Protein AF-A0A953DVU4-F1 (afdb_monomer_lite)

pLDDT: mean 91.78, std 7.06, range [68.19, 98.31]

Radius of gyration: 13.73 Å; chains: 1; bounding box: 34×26×36 Å

Secondary structure (DSSP, 8-state):
-HHHHHHHHHHHHHTTS--HHHHHHHHHTTSHHHHHHHHHHHHHHHHHHHHHHHHHHHHTPPPP-SSTTHHHHHHHHHTTS-HHHHHHHHHHHHHHHHHHHHTT--HHHHHHHHHHHHHHHHH-

Foldseek 3Di:
DVVLLVLLLVQLVCPLPGPVVSLLVLLVCLPDDSNVVSLVVNLVSVLVLLVQLLVCLVVVHQRDDPDPCSSVSSVLLPVQAPSVVSVVLSVVLVVLSVCCVVVVNRSSVSSSVSSNVSSVSSND

Structure (mmCIF, N/CA/C/O backbone):
data_AF-A0A953DVU4-F1
#
_entry.id   AF-A0A953DVU4-F1
#
loop_
_atom_site.group_PDB
_atom_site.id
_atom_site.type_symbol
_atom_site.label_atom_id
_atom_site.label_alt_id
_atom_site.label_comp_id
_atom_site.label_asym_id
_atom_site.label_entity_id
_atom_site.label_seq_id
_atom_site.pdbx_PDB_ins_code
_atom_site.Cartn_x
_atom_site.Cartn_y
_atom_site.Cartn_z
_atom_site.occupancy
_atom_site.B_iso_or_equiv
_atom_site.auth_seq_id
_atom_site.auth_comp_id
_atom_site.auth_asym_id
_atom_site.auth_atom_id
_atom_site.pdbx_PDB_model_num
ATOM 1 N N . GLY A 1 1 ? -3.662 -3.685 -14.765 1.00 72.25 1 GLY A N 1
ATOM 2 C CA . GLY A 1 1 ? -4.952 -3.678 -14.053 1.00 72.25 1 GLY A CA 1
ATOM 3 C C . GLY A 1 1 ? -5.027 -4.810 -13.051 1.00 72.25 1 GLY A C 1
ATOM 4 O O . GLY A 1 1 ? -4.383 -4.738 -12.013 1.00 72.25 1 GLY A O 1
ATOM 5 N N . VAL A 1 2 ? -5.736 -5.882 -13.407 1.00 84.31 2 VAL A N 1
ATOM 6 C CA . VAL A 1 2 ? -6.123 -6.986 -12.504 1.00 84.31 2 VAL A CA 1
ATOM 7 C C . VAL A 1 2 ? -4.945 -7.623 -11.758 1.00 84.31 2 VAL A C 1
ATOM 9 O O . VAL A 1 2 ? -4.990 -7.750 -10.545 1.00 84.31 2 VAL A O 1
ATOM 12 N N . ALA A 1 3 ? -3.841 -7.938 -12.442 1.00 87.69 3 ALA A N 1
ATOM 13 C CA . ALA A 1 3 ? -2.700 -8.592 -11.795 1.00 87.69 3 ALA A CA 1
ATOM 14 C C . ALA A 1 3 ? -1.993 -7.730 -10.723 1.00 87.69 3 ALA A C 1
ATOM 16 O O . ALA A 1 3 ? -1.318 -8.277 -9.853 1.00 87.69 3 ALA A O 1
ATOM 17 N N . ILE A 1 4 ? -2.097 -6.397 -10.798 1.00 88.88 4 ILE A N 1
ATOM 18 C CA . ILE A 1 4 ? -1.591 -5.486 -9.754 1.00 88.88 4 ILE A CA 1
ATOM 19 C C . ILE A 1 4 ? -2.574 -5.474 -8.585 1.00 88.88 4 ILE A C 1
ATOM 21 O O . ILE A 1 4 ? -2.154 -5.647 -7.447 1.00 88.88 4 ILE A O 1
ATOM 25 N N . HIS A 1 5 ? -3.872 -5.373 -8.878 1.00 89.06 5 HIS A N 1
ATOM 26 C CA . HIS A 1 5 ? -4.926 -5.440 -7.870 1.00 89.06 5 HIS A CA 1
ATOM 27 C C . HIS A 1 5 ? -4.852 -6.731 -7.045 1.00 89.06 5 HIS A C 1
ATOM 29 O O . HIS A 1 5 ? -4.785 -6.667 -5.827 1.00 89.06 5 HIS A O 1
ATOM 35 N N . THR A 1 6 ? -4.788 -7.908 -7.679 1.00 89.94 6 THR A N 1
ATOM 36 C CA . THR A 1 6 ? -4.724 -9.198 -6.967 1.00 89.94 6 THR A CA 1
ATOM 37 C C . THR A 1 6 ? -3.520 -9.286 -6.027 1.00 89.94 6 THR A C 1
ATOM 39 O O . THR A 1 6 ? -3.653 -9.765 -4.905 1.00 89.94 6 THR A O 1
ATOM 42 N N . ARG A 1 7 ? -2.347 -8.801 -6.460 1.00 91.88 7 ARG A N 1
ATOM 43 C CA . ARG A 1 7 ? -1.140 -8.778 -5.617 1.00 91.88 7 ARG A CA 1
ATOM 44 C C . ARG A 1 7 ? -1.276 -7.806 -4.452 1.00 91.88 7 ARG A C 1
ATOM 46 O O . ARG A 1 7 ? -0.876 -8.145 -3.346 1.00 91.88 7 ARG A O 1
ATOM 53 N N . LEU A 1 8 ? -1.847 -6.628 -4.698 1.00 92.31 8 LEU A N 1
ATOM 54 C CA . LEU A 1 8 ? -2.120 -5.651 -3.651 1.00 92.31 8 LEU A CA 1
ATOM 55 C C . LEU A 1 8 ? -3.077 -6.223 -2.601 1.00 92.31 8 LEU A C 1
ATOM 57 O O . LEU A 1 8 ? -2.766 -6.183 -1.418 1.00 92.31 8 LEU A O 1
ATOM 61 N N . THR A 1 9 ? -4.195 -6.815 -3.024 1.00 90.94 9 THR A N 1
ATOM 62 C CA . THR A 1 9 ? -5.153 -7.451 -2.11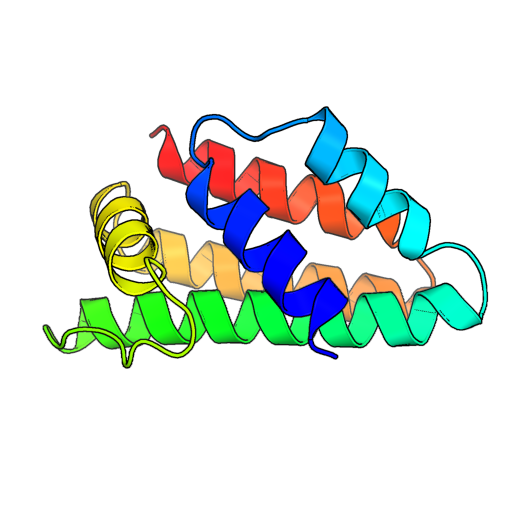1 1.00 90.94 9 THR A CA 1
ATOM 63 C C . THR A 1 9 ? -4.485 -8.560 -1.291 1.00 90.94 9 THR A C 1
ATOM 65 O O . THR A 1 9 ? -4.682 -8.619 -0.082 1.00 90.94 9 THR A O 1
ATOM 68 N N . ALA A 1 10 ? -3.652 -9.406 -1.909 1.00 91.06 10 ALA A N 1
ATOM 69 C CA . ALA A 1 10 ? -2.913 -10.445 -1.189 1.00 91.06 10 ALA A CA 1
ATOM 70 C C . ALA A 1 10 ? -1.959 -9.864 -0.128 1.00 91.06 10 ALA A C 1
ATOM 72 O O . ALA A 1 10 ? -1.942 -10.349 1.001 1.00 91.06 10 ALA A O 1
ATOM 73 N N . LEU A 1 11 ? -1.226 -8.798 -0.468 1.00 92.88 11 LEU A N 1
ATOM 74 C CA . LEU A 1 11 ? -0.325 -8.104 0.455 1.00 92.88 11 LEU A CA 1
ATOM 75 C C . LEU A 1 11 ? -1.088 -7.480 1.634 1.00 92.88 11 LEU A C 1
ATOM 77 O O . LEU A 1 11 ? -0.712 -7.663 2.786 1.00 92.88 11 LEU A O 1
ATOM 81 N N . LEU A 1 12 ? -2.201 -6.792 1.364 1.00 92.12 12 LEU A N 1
ATOM 82 C CA . LEU A 1 12 ? -3.023 -6.170 2.409 1.00 92.12 12 LEU A CA 1
ATOM 83 C C . LEU A 1 12 ? -3.692 -7.209 3.318 1.00 92.12 12 LEU A C 1
ATOM 85 O O . LEU A 1 12 ? -3.839 -6.989 4.521 1.00 92.12 12 LEU A O 1
ATOM 89 N N . ASN A 1 13 ? -4.060 -8.363 2.762 1.00 90.88 13 ASN A N 1
ATOM 90 C CA . ASN A 1 13 ? -4.612 -9.470 3.532 1.00 90.88 13 ASN A CA 1
ATOM 91 C C . ASN A 1 13 ? -3.584 -10.097 4.487 1.00 90.88 13 ASN A C 1
ATOM 93 O O . ASN A 1 13 ? -4.006 -10.624 5.517 1.00 90.88 13 ASN A O 1
ATOM 97 N N . SER A 1 14 ? -2.280 -10.022 4.183 1.00 91.44 14 SER A N 1
ATOM 98 C CA . SER A 1 14 ? -1.218 -10.579 5.035 1.00 91.44 14 SER A CA 1
ATOM 99 C C . SER A 1 14 ? -0.895 -9.701 6.249 1.00 91.44 14 SER A C 1
ATOM 101 O O . SER A 1 14 ? -0.415 -10.210 7.256 1.00 91.44 14 SER A O 1
ATOM 103 N N . LEU A 1 15 ? -1.189 -8.397 6.194 1.00 91.38 15 LEU A N 1
ATOM 104 C CA . LEU A 1 15 ? -0.977 -7.487 7.323 1.00 91.38 15 LEU A CA 1
ATOM 105 C C . LEU A 1 15 ? -1.673 -8.008 8.593 1.00 91.38 15 LEU A C 1
ATOM 107 O O . LEU A 1 15 ? -2.750 -8.586 8.475 1.00 91.38 15 LEU A O 1
ATOM 111 N N . PRO A 1 16 ? -1.152 -7.758 9.804 1.00 90.62 16 PRO A N 1
ATOM 112 C CA . PRO A 1 16 ? 0.050 -6.979 10.091 1.00 90.62 16 PRO A CA 1
ATOM 113 C C . PRO A 1 16 ? 1.358 -7.760 9.903 1.00 90.62 16 PRO A C 1
ATOM 115 O O . PRO A 1 16 ? 2.410 -7.226 10.219 1.00 90.62 16 PRO A O 1
ATOM 118 N N . ASP A 1 17 ? 1.325 -8.998 9.416 1.00 92.38 17 ASP A N 1
ATOM 119 C CA . ASP A 1 17 ? 2.524 -9.788 9.144 1.00 92.38 17 ASP A CA 1
ATOM 120 C C . ASP A 1 17 ? 2.821 -9.738 7.647 1.00 92.38 17 ASP A C 1
ATOM 122 O O . ASP A 1 17 ? 2.449 -10.611 6.856 1.00 92.38 17 ASP A O 1
ATOM 126 N N . THR A 1 18 ? 3.429 -8.626 7.235 1.00 92.31 18 THR A N 1
ATOM 127 C CA . THR A 1 18 ? 3.712 -8.356 5.826 1.00 92.31 18 THR A CA 1
ATOM 128 C C . THR A 1 18 ? 4.563 -9.470 5.223 1.00 92.31 18 THR A C 1
ATOM 130 O O . THR A 1 18 ? 5.648 -9.784 5.715 1.00 92.31 18 THR A O 1
ATOM 133 N N . ASP A 1 19 ? 4.116 -10.026 4.095 1.00 94.00 19 ASP A N 1
ATOM 134 C CA . ASP A 1 19 ? 4.975 -10.862 3.260 1.00 94.00 19 ASP A CA 1
ATOM 135 C C . ASP A 1 19 ? 6.051 -9.974 2.611 1.00 94.00 19 ASP A C 1
ATOM 137 O O . ASP A 1 19 ? 5.835 -9.322 1.585 1.00 94.00 19 ASP A O 1
ATOM 141 N N . VAL A 1 20 ? 7.225 -9.930 3.247 1.00 93.12 20 VAL A N 1
ATOM 142 C CA . VAL A 1 20 ? 8.371 -9.111 2.827 1.00 93.12 20 VAL A CA 1
ATOM 143 C C . VAL A 1 20 ? 8.824 -9.473 1.408 1.00 93.12 20 VAL A C 1
ATOM 145 O O . VAL A 1 20 ? 9.173 -8.589 0.622 1.00 93.12 20 VAL A O 1
ATOM 148 N N . ALA A 1 21 ? 8.776 -10.752 1.028 1.00 94.25 21 ALA A N 1
ATOM 149 C CA . ALA A 1 21 ? 9.169 -11.180 -0.310 1.00 94.25 21 ALA A CA 1
ATOM 150 C C . ALA A 1 21 ? 8.177 -10.669 -1.367 1.00 94.25 21 ALA A C 1
ATOM 152 O O . ALA A 1 21 ? 8.593 -10.130 -2.401 1.00 94.25 21 ALA A O 1
ATOM 153 N N . ALA A 1 22 ? 6.872 -10.771 -1.097 1.00 93.75 22 ALA A N 1
ATOM 154 C CA . ALA A 1 22 ? 5.833 -10.221 -1.965 1.00 93.75 22 ALA A CA 1
ATOM 155 C C . ALA A 1 22 ? 5.914 -8.687 -2.060 1.00 93.75 22 ALA A C 1
ATOM 157 O O . ALA A 1 22 ? 5.766 -8.134 -3.155 1.00 93.75 22 ALA A O 1
ATOM 158 N N . LEU A 1 23 ? 6.211 -8.006 -0.947 1.00 96.12 23 LEU A N 1
ATOM 159 C CA . LEU A 1 23 ? 6.404 -6.558 -0.893 1.00 96.12 23 LEU A CA 1
ATOM 160 C C . LEU A 1 23 ? 7.535 -6.102 -1.826 1.00 96.12 23 LEU A C 1
ATOM 162 O O . LEU A 1 23 ? 7.327 -5.234 -2.679 1.00 96.12 23 LEU A O 1
ATOM 166 N N . HIS A 1 24 ? 8.718 -6.710 -1.706 1.00 95.25 24 HIS A N 1
ATOM 167 C CA . HIS A 1 24 ? 9.860 -6.373 -2.558 1.00 95.25 24 HIS A CA 1
ATOM 168 C C . HIS A 1 24 ? 9.609 -6.724 -4.027 1.00 95.25 24 HIS A C 1
ATOM 170 O O . HIS A 1 24 ? 9.888 -5.896 -4.895 1.00 95.25 24 HIS A O 1
ATOM 176 N N . THR A 1 25 ? 9.008 -7.888 -4.298 1.00 94.81 25 THR A N 1
ATOM 177 C CA . THR A 1 25 ? 8.655 -8.324 -5.659 1.00 94.81 25 THR A CA 1
ATOM 178 C C . THR A 1 25 ? 7.691 -7.347 -6.332 1.00 94.81 25 THR A C 1
ATOM 180 O O . THR A 1 25 ? 7.811 -7.077 -7.525 1.00 94.81 25 THR A O 1
ATOM 183 N N . MET A 1 26 ? 6.727 -6.797 -5.588 1.00 94.44 26 MET A N 1
ATOM 184 C CA . MET A 1 26 ? 5.836 -5.754 -6.099 1.00 94.44 26 MET A CA 1
ATOM 185 C C . MET A 1 26 ? 6.614 -4.467 -6.395 1.00 94.44 26 MET A C 1
ATOM 187 O O . MET A 1 26 ? 6.453 -3.897 -7.473 1.00 94.44 26 MET A O 1
ATOM 191 N N . GLY A 1 27 ? 7.496 -4.063 -5.477 1.00 95.12 27 GLY A N 1
ATOM 192 C CA . GLY A 1 27 ? 8.345 -2.881 -5.609 1.00 95.12 27 GLY A CA 1
ATOM 193 C C . GLY A 1 27 ? 9.282 -2.908 -6.821 1.00 95.12 27 GLY A C 1
ATOM 194 O O . GLY A 1 27 ? 9.440 -1.895 -7.500 1.00 95.12 27 GLY A O 1
ATOM 195 N N . ASP A 1 28 ? 9.850 -4.069 -7.154 1.00 95.12 28 ASP A N 1
ATOM 196 C CA . ASP A 1 28 ? 10.720 -4.245 -8.330 1.00 95.12 28 ASP A CA 1
ATOM 197 C C . ASP A 1 28 ? 10.012 -3.916 -9.651 1.00 95.12 28 ASP A C 1
ATOM 199 O O . ASP A 1 28 ? 10.638 -3.489 -10.623 1.00 95.12 28 ASP A O 1
ATOM 203 N N . ARG A 1 29 ? 8.681 -4.043 -9.688 1.00 93.44 29 ARG A N 1
ATOM 204 C CA . ARG A 1 29 ? 7.883 -3.737 -10.881 1.00 93.44 29 ARG A CA 1
ATOM 205 C C . ARG A 1 29 ? 7.749 -2.244 -11.155 1.00 93.44 29 ARG A C 1
ATOM 207 O O . ARG A 1 29 ? 7.217 -1.893 -12.203 1.00 93.44 29 ARG A O 1
ATOM 214 N N . PHE A 1 30 ? 8.200 -1.382 -10.247 1.00 95.12 30 PHE A N 1
ATOM 215 C CA . PHE A 1 30 ? 8.164 0.071 -10.412 1.00 95.12 30 PHE A CA 1
ATOM 216 C C . PHE A 1 30 ? 9.444 0.634 -11.037 1.00 95.12 30 PHE A C 1
ATOM 218 O O . PHE A 1 30 ? 9.579 1.847 -11.175 1.00 95.12 30 PHE A O 1
ATOM 225 N N . ALA A 1 31 ? 10.391 -0.211 -11.447 1.00 90.75 31 ALA A N 1
ATOM 226 C CA . ALA A 1 31 ? 11.593 0.226 -12.147 1.00 90.75 31 ALA A CA 1
ATOM 227 C C . ALA A 1 31 ? 11.322 0.571 -13.628 1.00 90.75 31 ALA A C 1
ATOM 229 O O . ALA A 1 31 ? 10.499 -0.053 -14.301 1.00 90.75 31 ALA A O 1
ATOM 230 N N . GLY A 1 32 ? 12.050 1.561 -14.155 1.00 89.00 32 GLY A N 1
ATOM 231 C CA . GLY A 1 32 ? 11.997 1.953 -15.570 1.00 89.00 32 GLY A CA 1
ATOM 232 C C . GLY A 1 32 ? 10.681 2.610 -16.017 1.00 89.00 32 GLY A C 1
ATOM 233 O O . GLY A 1 32 ? 9.809 2.924 -15.206 1.00 89.00 32 GLY A O 1
ATOM 234 N N . ALA A 1 33 ? 10.537 2.829 -17.328 1.00 84.62 33 ALA A N 1
ATOM 235 C CA . ALA A 1 33 ? 9.390 3.536 -17.911 1.00 84.62 33 ALA A CA 1
ATOM 236 C C . ALA A 1 33 ? 8.067 2.762 -17.757 1.00 84.62 33 ALA A C 1
ATOM 238 O O . ALA A 1 33 ? 7.061 3.318 -17.328 1.00 84.62 33 ALA A O 1
ATOM 239 N N . ALA A 1 34 ? 8.072 1.448 -18.012 1.00 83.25 34 ALA A N 1
ATOM 240 C CA . ALA A 1 34 ? 6.893 0.601 -17.797 1.00 83.25 34 ALA A CA 1
ATOM 241 C C . ALA A 1 34 ? 6.482 0.520 -16.311 1.00 83.25 34 ALA A C 1
ATOM 243 O O . ALA A 1 34 ? 5.307 0.315 -15.993 1.00 83.25 34 ALA A O 1
ATOM 244 N N . GLY A 1 35 ? 7.443 0.706 -15.401 1.00 91.50 35 GLY A N 1
ATOM 245 C CA . GLY A 1 35 ? 7.204 0.733 -13.966 1.00 91.50 35 GLY A CA 1
ATOM 246 C C . GLY A 1 35 ? 6.473 1.979 -13.478 1.00 91.50 35 GLY A C 1
ATOM 247 O O . GLY A 1 35 ? 5.822 1.912 -12.442 1.00 91.50 35 GLY A O 1
ATOM 248 N N . GLU A 1 36 ? 6.491 3.080 -14.233 1.00 92.56 36 GLU A N 1
ATOM 249 C CA . GLU A 1 36 ? 5.760 4.305 -13.885 1.00 92.56 36 GLU A CA 1
ATOM 250 C C . GLU A 1 36 ? 4.251 4.085 -13.891 1.00 92.56 36 GLU A C 1
ATOM 252 O O . GLU A 1 36 ? 3.569 4.334 -12.901 1.00 92.56 36 GLU A O 1
ATOM 257 N N . THR A 1 37 ? 3.730 3.524 -14.984 1.00 93.06 37 THR A N 1
ATOM 258 C CA . THR A 1 37 ? 2.307 3.190 -15.093 1.00 93.06 37 THR A CA 1
ATOM 259 C C . THR A 1 37 ? 1.900 2.155 -14.045 1.00 93.06 37 THR A C 1
ATOM 261 O O . THR A 1 37 ? 0.803 2.227 -13.493 1.00 93.06 37 THR A O 1
ATOM 264 N N . ALA A 1 38 ? 2.778 1.189 -13.752 1.00 94.19 38 ALA A N 1
ATOM 265 C CA . ALA A 1 38 ? 2.529 0.198 -12.712 1.00 94.19 38 ALA A CA 1
ATOM 266 C C . ALA A 1 38 ? 2.486 0.828 -11.313 1.00 94.19 38 ALA A C 1
ATOM 268 O O . ALA A 1 38 ? 1.625 0.449 -10.522 1.00 94.19 38 ALA A O 1
ATOM 269 N N . PHE A 1 39 ? 3.380 1.779 -11.033 1.00 95.75 39 PHE A N 1
ATOM 270 C CA . PHE A 1 39 ? 3.429 2.516 -9.776 1.00 95.75 39 PHE A CA 1
ATOM 271 C C . PHE A 1 39 ? 2.165 3.344 -9.588 1.00 95.75 39 PHE A C 1
ATOM 273 O O . PHE A 1 39 ? 1.457 3.115 -8.616 1.00 95.75 39 PHE A O 1
ATOM 280 N N . ARG A 1 40 ? 1.814 4.193 -10.563 1.00 95.12 40 ARG A N 1
ATOM 281 C CA . ARG A 1 40 ? 0.607 5.031 -10.521 1.00 95.12 40 ARG A CA 1
ATOM 282 C C . ARG A 1 40 ? -0.659 4.224 -10.262 1.00 95.12 40 ARG A C 1
ATOM 284 O O . ARG A 1 40 ? -1.466 4.572 -9.411 1.00 95.12 40 ARG A O 1
ATOM 291 N N . LEU A 1 41 ? -0.812 3.101 -10.966 1.00 95.19 41 LEU A N 1
ATOM 292 C CA . LEU A 1 41 ? -1.955 2.220 -10.755 1.00 95.19 41 LEU A CA 1
ATOM 293 C C . LEU A 1 41 ? -1.930 1.571 -9.360 1.00 95.19 41 LEU A C 1
ATOM 295 O O . LEU A 1 41 ? -2.973 1.441 -8.729 1.00 95.19 41 LEU A O 1
ATOM 299 N N . ALA A 1 42 ? -0.769 1.123 -8.878 1.00 96.25 42 ALA A N 1
ATOM 300 C CA . ALA A 1 42 ? -0.663 0.487 -7.567 1.00 96.25 42 ALA A CA 1
ATOM 301 C C . ALA A 1 42 ? -0.945 1.471 -6.420 1.00 96.25 42 ALA A C 1
ATOM 303 O O . ALA A 1 42 ? -1.659 1.116 -5.481 1.00 96.25 42 ALA A O 1
ATOM 304 N N . THR A 1 43 ? -0.421 2.696 -6.505 1.00 97.25 43 THR A N 1
ATOM 305 C CA . THR A 1 43 ? -0.619 3.747 -5.500 1.00 97.25 43 THR A CA 1
ATOM 306 C C . THR A 1 43 ? -2.059 4.242 -5.483 1.00 97.25 43 THR A C 1
ATOM 308 O O . THR A 1 43 ? -2.641 4.342 -4.406 1.00 97.25 43 THR A O 1
ATOM 311 N N . GLU A 1 44 ? -2.682 4.448 -6.649 1.00 96.56 44 GLU A N 1
ATOM 312 C CA . GLU A 1 44 ? -4.106 4.787 -6.744 1.00 96.56 44 GLU A CA 1
ATOM 313 C C . GLU A 1 44 ? -4.976 3.711 -6.078 1.00 96.56 44 GLU A C 1
ATOM 315 O O . GLU A 1 44 ? -5.830 4.022 -5.246 1.00 96.56 44 GLU A O 1
ATOM 320 N N . LEU A 1 45 ? -4.736 2.433 -6.396 1.00 95.69 45 LEU A N 1
ATOM 321 C CA . LEU A 1 45 ? -5.495 1.326 -5.813 1.00 95.69 45 LEU A CA 1
ATOM 322 C C . LEU A 1 45 ? -5.327 1.251 -4.291 1.00 95.69 45 LEU A C 1
ATOM 324 O O . LEU A 1 45 ? -6.315 1.053 -3.586 1.00 95.69 45 LEU A O 1
ATOM 328 N N . LEU A 1 46 ? -4.109 1.448 -3.778 1.00 96.94 46 LEU A N 1
ATOM 329 C CA . LEU A 1 46 ? -3.846 1.454 -2.338 1.00 96.94 46 LEU A CA 1
ATOM 330 C C . LEU A 1 46 ? -4.555 2.620 -1.635 1.00 96.94 46 LEU A C 1
ATOM 332 O O . LEU A 1 46 ? -5.226 2.411 -0.623 1.00 96.94 46 LEU A O 1
ATOM 336 N N . LEU A 1 47 ? -4.462 3.835 -2.181 1.00 97.62 47 LEU A N 1
ATOM 337 C CA . LEU A 1 47 ?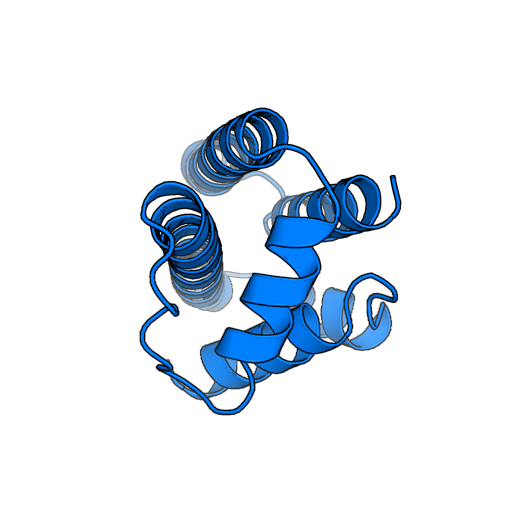 -5.110 5.016 -1.606 1.00 97.62 47 LEU A CA 1
ATOM 338 C C . LEU A 1 47 ? -6.633 4.884 -1.599 1.00 97.62 47 LEU A C 1
ATOM 340 O O . LEU A 1 47 ? -7.267 5.211 -0.596 1.00 97.62 47 LEU A O 1
ATOM 344 N N . ARG A 1 48 ? -7.219 4.355 -2.678 1.00 95.56 48 ARG A N 1
ATOM 345 C CA . ARG A 1 48 ? -8.660 4.079 -2.746 1.00 95.56 48 ARG A CA 1
ATOM 346 C C . ARG A 1 48 ? -9.086 2.985 -1.775 1.00 95.56 48 ARG A C 1
ATOM 348 O O . ARG A 1 48 ? -10.172 3.068 -1.204 1.00 95.56 48 ARG A O 1
ATOM 355 N N . TRP A 1 49 ? -8.258 1.961 -1.583 1.00 95.06 49 TRP A N 1
ATOM 356 C CA . TRP A 1 49 ? -8.525 0.900 -0.614 1.00 95.06 49 TRP A CA 1
ATOM 357 C C . TRP A 1 49 ? -8.563 1.456 0.817 1.00 95.06 49 TRP A C 1
ATOM 359 O O . TRP A 1 49 ? -9.523 1.201 1.545 1.00 95.06 49 TRP A O 1
ATOM 369 N N . LEU A 1 50 ? -7.579 2.281 1.191 1.00 96.00 50 LEU A N 1
ATOM 370 C CA . LEU A 1 50 ? -7.537 2.955 2.493 1.00 96.00 50 LEU A CA 1
ATOM 371 C C . LEU A 1 50 ? -8.719 3.916 2.677 1.00 96.00 50 LEU A C 1
ATOM 373 O O . LEU A 1 50 ? -9.353 3.912 3.728 1.00 96.00 50 LEU A O 1
ATOM 377 N N . GLU A 1 51 ? -9.072 4.689 1.649 1.00 95.50 51 GLU A N 1
ATOM 378 C CA . GLU A 1 51 ? -10.239 5.576 1.681 1.00 95.50 51 GLU A CA 1
ATOM 379 C C . GLU A 1 51 ? -11.538 4.794 1.942 1.00 95.50 51 GLU A C 1
ATOM 381 O O . GLU A 1 51 ? -12.329 5.171 2.807 1.00 95.50 51 GLU A O 1
ATOM 386 N N . ARG A 1 52 ? -11.750 3.678 1.230 1.00 93.94 52 ARG A N 1
ATOM 387 C CA . ARG A 1 52 ? -12.904 2.780 1.421 1.00 93.94 52 ARG A CA 1
ATOM 388 C C . ARG A 1 52 ? -12.968 2.238 2.847 1.00 93.94 52 ARG A C 1
ATOM 390 O O . ARG A 1 52 ? -14.038 2.255 3.451 1.00 93.94 52 ARG A O 1
ATOM 397 N N . MET A 1 53 ? -11.832 1.800 3.387 1.00 94.44 53 MET A N 1
ATOM 398 C CA . MET A 1 53 ? -11.726 1.335 4.770 1.00 94.44 53 MET A CA 1
ATOM 399 C C . MET A 1 53 ? -12.121 2.439 5.761 1.00 94.44 53 MET A C 1
ATOM 401 O O . MET A 1 53 ? -12.974 2.213 6.620 1.00 94.44 53 MET A O 1
ATOM 405 N N . ILE A 1 54 ? -11.540 3.635 5.618 1.00 95.06 54 ILE A N 1
ATOM 406 C CA . ILE A 1 54 ? -11.780 4.778 6.509 1.00 95.06 54 ILE A CA 1
ATOM 407 C C . ILE A 1 54 ? -13.252 5.205 6.458 1.00 95.06 54 ILE A C 1
ATOM 409 O O . I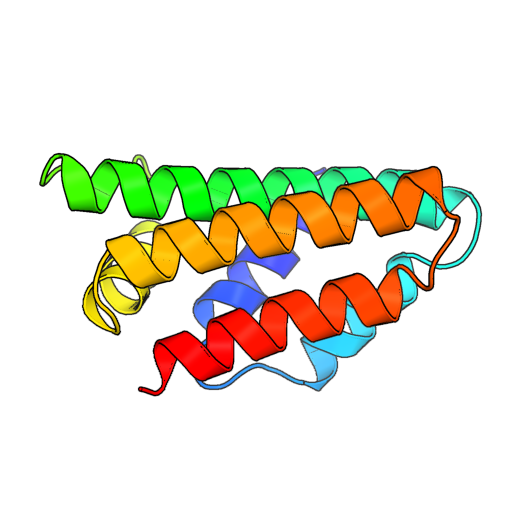LE A 1 54 ? -13.885 5.370 7.500 1.00 95.06 54 ILE A O 1
ATOM 413 N N . ARG A 1 55 ? -13.824 5.338 5.255 1.00 93.62 55 ARG A N 1
ATOM 414 C CA . ARG A 1 55 ? -15.236 5.703 5.065 1.00 93.62 55 ARG A CA 1
ATOM 415 C C . ARG A 1 55 ? -16.183 4.655 5.644 1.00 93.62 55 ARG A C 1
ATOM 417 O O . ARG A 1 55 ? -17.124 5.020 6.341 1.00 93.62 55 ARG A O 1
ATOM 424 N N . GLY A 1 56 ? -15.929 3.369 5.391 1.00 92.31 56 GLY A N 1
ATOM 425 C CA . GLY A 1 56 ? -16.740 2.280 5.941 1.00 92.31 56 GLY A CA 1
ATOM 426 C C . G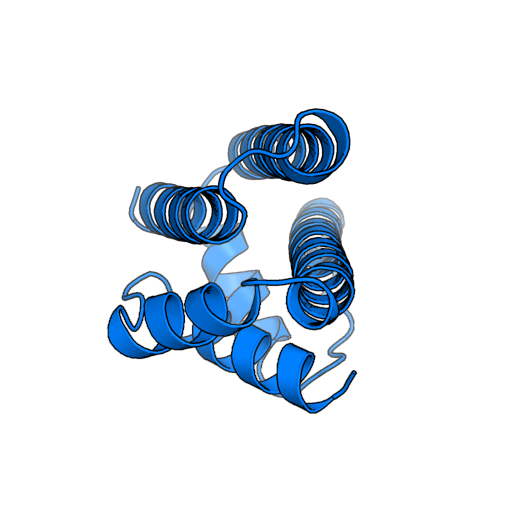LY A 1 56 ? -16.760 2.305 7.470 1.00 92.31 56 GLY A C 1
ATOM 427 O O . GLY A 1 56 ? -17.828 2.276 8.080 1.00 92.31 56 GLY A O 1
ATOM 428 N N . ALA A 1 57 ? -15.586 2.472 8.087 1.00 92.25 57 ALA A N 1
ATOM 429 C CA . ALA A 1 57 ? -15.457 2.591 9.536 1.00 92.25 57 ALA A CA 1
ATOM 430 C C . ALA A 1 57 ? -16.166 3.839 10.096 1.00 92.25 57 ALA A C 1
ATOM 432 O O . ALA A 1 57 ? -16.868 3.736 11.099 1.00 92.25 57 ALA A O 1
ATOM 433 N N . ALA A 1 58 ? -16.040 4.995 9.434 1.00 92.00 58 ALA A N 1
ATOM 434 C CA . ALA A 1 58 ? -16.691 6.243 9.845 1.00 92.00 58 ALA A CA 1
ATOM 435 C C . ALA A 1 58 ? -18.225 6.160 9.811 1.00 92.00 58 ALA A C 1
ATOM 437 O O . ALA A 1 58 ? -18.902 6.718 10.671 1.00 92.00 58 ALA A O 1
ATOM 438 N N . CYS A 1 59 ? -18.775 5.481 8.804 1.00 89.81 59 CYS A N 1
ATOM 439 C CA . CYS A 1 59 ? -20.216 5.390 8.586 1.00 89.81 59 CYS A CA 1
ATOM 440 C C . CYS A 1 59 ? -20.869 4.186 9.283 1.00 89.81 59 CYS A C 1
ATOM 442 O O . CYS A 1 59 ? -22.086 4.039 9.203 1.00 89.81 59 CYS A O 1
ATOM 444 N N . GLY A 1 60 ? -20.090 3.305 9.923 1.00 84.38 60 GLY A N 1
ATOM 445 C CA . GLY A 1 60 ? -20.597 2.041 10.470 1.00 84.38 60 GLY A CA 1
ATOM 446 C C . GLY A 1 60 ? -21.142 1.088 9.397 1.00 84.38 60 GLY A C 1
ATOM 447 O O . GLY A 1 60 ? -21.930 0.196 9.705 1.00 84.38 60 GLY A O 1
ATOM 448 N N . ALA A 1 61 ? -20.747 1.285 8.137 1.00 79.81 61 ALA A N 1
ATOM 449 C CA . ALA A 1 61 ? -21.190 0.493 6.999 1.00 79.81 61 ALA A CA 1
ATOM 450 C C . ALA A 1 61 ? -20.115 -0.528 6.614 1.00 79.81 61 ALA A C 1
ATOM 452 O O . ALA A 1 61 ? -18.915 -0.245 6.659 1.00 79.81 61 ALA A O 1
ATOM 453 N N . ALA A 1 62 ? -20.541 -1.723 6.202 1.00 70.31 62 ALA A N 1
ATOM 454 C CA . ALA A 1 62 ? -19.617 -2.669 5.597 1.00 70.31 62 ALA A CA 1
ATOM 455 C C . ALA A 1 62 ? -19.061 -2.061 4.293 1.00 70.31 62 ALA A C 1
ATOM 457 O O . ALA A 1 62 ? -19.850 -1.564 3.489 1.00 70.31 62 ALA A O 1
ATOM 458 N N . PRO A 1 63 ? -17.735 -2.084 4.067 1.00 71.94 63 PRO A N 1
ATOM 459 C CA . PRO A 1 63 ? -17.177 -1.647 2.795 1.00 71.94 63 PRO A CA 1
ATOM 460 C C . PRO A 1 63 ? -17.714 -2.516 1.654 1.00 71.94 63 PRO A C 1
ATOM 462 O O . PRO A 1 63 ? -17.774 -3.738 1.806 1.00 71.94 63 PRO A O 1
ATOM 465 N N . ASP A 1 64 ? -18.040 -1.908 0.511 1.00 71.31 64 ASP A N 1
ATOM 466 C CA . ASP A 1 64 ? -18.401 -2.654 -0.698 1.00 71.31 64 ASP A CA 1
ATOM 467 C C . ASP A 1 64 ? -17.248 -3.585 -1.086 1.00 71.31 64 ASP A C 1
ATOM 469 O O . ASP A 1 64 ? -16.130 -3.129 -1.351 1.00 71.31 64 ASP A O 1
ATOM 473 N N . GLU A 1 65 ? -17.488 -4.891 -1.117 1.00 68.19 65 GLU A N 1
ATOM 474 C CA . GLU A 1 65 ? -16.451 -5.871 -1.425 1.00 68.19 65 GLU A CA 1
ATOM 475 C C . GLU A 1 65 ? -16.172 -5.874 -2.936 1.00 68.19 65 GLU A C 1
ATOM 477 O O . GLU A 1 65 ? -16.997 -6.307 -3.737 1.00 68.19 65 GLU A O 1
ATOM 482 N N . VAL A 1 66 ? -15.013 -5.337 -3.337 1.00 71.94 66 VAL A N 1
ATOM 483 C CA . VAL A 1 66 ? -14.589 -5.265 -4.751 1.00 71.94 66 VAL A CA 1
ATOM 484 C C . VAL A 1 66 ? -13.761 -6.492 -5.131 1.00 71.94 66 VAL A C 1
ATOM 486 O O . VAL A 1 66 ? -13.798 -6.936 -6.277 1.00 71.94 66 VAL A O 1
ATOM 489 N N . ALA A 1 67 ? -13.061 -7.081 -4.161 1.00 68.88 67 ALA A N 1
ATOM 490 C CA . ALA A 1 67 ? -12.410 -8.374 -4.291 1.00 68.88 67 ALA A CA 1
ATOM 491 C C . ALA A 1 67 ? -12.646 -9.237 -3.043 1.00 68.88 67 ALA A C 1
ATOM 493 O O . ALA A 1 67 ? -12.834 -8.689 -1.953 1.00 68.88 67 ALA A O 1
ATOM 494 N N . PRO A 1 68 ? -12.604 -10.577 -3.179 1.00 69.50 68 PRO A N 1
ATOM 495 C CA . PRO A 1 68 ? -12.831 -11.483 -2.063 1.00 69.50 68 PRO A CA 1
ATOM 496 C C . PRO A 1 68 ? -11.920 -11.183 -0.869 1.00 69.50 68 PRO A C 1
ATOM 498 O O . PRO A 1 68 ? -10.721 -10.946 -1.026 1.00 69.50 68 PRO A O 1
ATOM 501 N N . CYS A 1 69 ? -12.498 -11.245 0.326 1.00 74.19 69 CYS A N 1
ATOM 502 C CA . CYS A 1 69 ? -11.856 -11.051 1.622 1.00 74.19 69 CYS A CA 1
ATOM 503 C C . CYS A 1 69 ? -11.377 -9.621 1.925 1.00 74.19 69 CYS A C 1
ATOM 505 O O . CYS A 1 69 ? -10.927 -9.380 3.048 1.00 74.19 69 CYS A O 1
ATOM 507 N N . GLU A 1 70 ? -11.535 -8.650 1.015 1.00 83.19 70 GLU A N 1
ATOM 508 C CA . GLU A 1 70 ? -11.160 -7.256 1.290 1.00 83.19 70 GLU A CA 1
ATOM 509 C C . GLU A 1 70 ? -11.909 -6.698 2.495 1.00 83.19 70 GLU A C 1
ATOM 511 O O . GLU A 1 70 ? -11.312 -6.046 3.348 1.00 83.19 70 GLU A O 1
ATOM 516 N N . ALA A 1 71 ? -13.204 -6.999 2.610 1.00 85.81 71 ALA A N 1
ATOM 517 C CA . ALA A 1 71 ? -14.022 -6.488 3.702 1.00 85.81 71 ALA A CA 1
ATOM 518 C C . ALA A 1 71 ? -13.536 -6.996 5.074 1.00 85.81 71 ALA A C 1
ATOM 520 O O . ALA A 1 71 ? -13.622 -6.276 6.070 1.00 85.81 71 ALA A O 1
ATOM 521 N N . ALA A 1 72 ? -13.001 -8.221 5.140 1.00 87.75 72 ALA A N 1
ATOM 522 C CA . ALA A 1 72 ? -12.433 -8.771 6.368 1.00 87.75 72 ALA A CA 1
ATOM 523 C C . ALA A 1 72 ? -11.120 -8.071 6.748 1.00 87.75 72 ALA A C 1
ATOM 525 O O . ALA A 1 72 ? -10.960 -7.682 7.906 1.00 87.75 72 ALA A O 1
ATOM 526 N N . ALA A 1 73 ? -10.220 -7.850 5.784 1.00 90.00 73 ALA A N 1
ATOM 527 C CA . ALA A 1 73 ? -8.983 -7.106 6.017 1.00 90.00 73 ALA A CA 1
ATOM 528 C C . ALA A 1 73 ? -9.249 -5.643 6.399 1.00 90.00 73 ALA A C 1
ATOM 530 O O . ALA A 1 73 ? -8.671 -5.158 7.367 1.00 90.00 73 ALA A O 1
ATOM 531 N N . MET A 1 74 ? -10.181 -4.965 5.721 1.00 93.12 74 MET A N 1
ATOM 532 C CA . MET A 1 74 ? -10.581 -3.592 6.051 1.00 93.12 74 MET A CA 1
ATOM 533 C C . MET A 1 74 ? -11.123 -3.484 7.476 1.00 93.12 74 MET A C 1
ATOM 535 O O . MET A 1 74 ? -10.691 -2.611 8.221 1.00 93.12 74 MET A O 1
ATOM 539 N N . ARG A 1 75 ? -12.029 -4.383 7.890 1.00 91.38 75 ARG A N 1
ATOM 540 C CA . ARG A 1 75 ? -12.543 -4.398 9.272 1.00 91.38 75 ARG A CA 1
ATOM 541 C C . ARG A 1 75 ? -11.432 -4.636 10.291 1.00 91.38 75 ARG A C 1
ATOM 543 O O . ARG A 1 75 ? -11.404 -3.973 11.323 1.00 91.38 75 ARG A O 1
ATOM 550 N N . ARG A 1 76 ? -10.523 -5.570 10.000 1.00 92.00 76 ARG A N 1
ATOM 551 C CA . ARG A 1 76 ? -9.398 -5.900 10.878 1.00 92.00 76 ARG A CA 1
ATOM 552 C C . ARG A 1 76 ? -8.450 -4.713 11.052 1.00 92.00 76 ARG A C 1
ATOM 554 O O . ARG A 1 76 ? -8.134 -4.376 12.186 1.00 92.00 76 ARG A O 1
ATOM 561 N N . LEU A 1 77 ? -8.030 -4.069 9.962 1.00 93.81 77 LEU A N 1
ATOM 562 C CA . LEU A 1 77 ? -7.139 -2.907 10.024 1.00 93.81 77 LEU A CA 1
ATOM 563 C C . LEU A 1 77 ? -7.833 -1.690 10.650 1.00 93.81 77 LEU A C 1
ATOM 565 O O . LEU A 1 77 ? -7.273 -1.073 11.550 1.00 93.81 77 LEU A O 1
ATOM 569 N N . ALA A 1 78 ? -9.083 -1.398 10.277 1.00 93.88 78 ALA A N 1
ATOM 570 C CA . ALA A 1 78 ? -9.841 -0.300 10.880 1.00 93.88 78 ALA A CA 1
ATOM 571 C C . ALA A 1 78 ? -10.007 -0.452 12.403 1.00 93.88 78 ALA A C 1
ATOM 573 O O . ALA A 1 78 ? -10.049 0.548 13.112 1.00 93.88 78 ALA A O 1
ATOM 574 N N . GLY A 1 79 ? -10.083 -1.687 12.911 1.00 93.88 79 GLY A N 1
ATOM 575 C CA . GLY A 1 79 ? -10.142 -1.975 14.345 1.00 93.88 79 GLY A CA 1
ATOM 576 C C . GLY A 1 79 ? -8.795 -1.921 15.077 1.00 93.88 79 GLY A C 1
ATOM 577 O O . GLY A 1 79 ? -8.792 -1.928 16.304 1.00 93.88 79 GLY A O 1
ATOM 578 N N . ALA A 1 80 ? -7.666 -1.875 14.362 1.00 95.12 80 ALA A N 1
ATOM 579 C CA . ALA A 1 80 ? -6.329 -1.950 14.958 1.00 95.12 80 ALA A CA 1
ATOM 580 C C . ALA A 1 80 ? -5.818 -0.607 15.511 1.00 95.12 80 ALA A C 1
ATOM 582 O O . ALA A 1 80 ? -4.995 -0.587 16.421 1.00 95.12 80 ALA A O 1
ATOM 583 N N . ALA A 1 81 ? -6.323 0.517 15.000 1.00 95.88 81 ALA A N 1
ATOM 584 C CA . ALA A 1 81 ? -5.952 1.854 15.456 1.00 95.88 81 ALA A CA 1
ATOM 585 C C . ALA A 1 81 ? -7.127 2.828 15.318 1.00 95.88 81 ALA A C 1
ATOM 587 O O . ALA A 1 81 ? -8.097 2.565 14.608 1.00 95.88 81 ALA A O 1
ATOM 588 N N . ARG A 1 82 ? -7.041 3.981 15.992 1.00 96.19 82 ARG A N 1
ATOM 589 C CA . ARG A 1 82 ? -8.071 5.023 15.889 1.00 96.19 82 ARG A CA 1
ATOM 590 C C . ARG A 1 82 ? -8.154 5.579 14.462 1.00 96.19 82 ARG A C 1
ATOM 592 O O . ARG A 1 82 ? -7.144 5.719 13.774 1.00 96.19 82 ARG A O 1
ATOM 599 N N . LEU A 1 83 ? -9.361 5.948 14.037 1.00 95.06 83 LEU A N 1
ATOM 600 C CA . LEU A 1 83 ? -9.628 6.387 12.664 1.00 95.06 83 LEU A CA 1
ATOM 601 C C . LEU A 1 83 ? -8.870 7.662 12.259 1.00 95.06 83 LEU A C 1
ATOM 603 O O . LEU A 1 83 ? -8.484 7.798 11.103 1.00 95.06 83 LEU A O 1
ATOM 607 N N . ASP A 1 84 ? -8.617 8.570 13.203 1.00 96.81 84 ASP A N 1
ATOM 608 C CA . ASP A 1 84 ? -7.798 9.767 12.983 1.00 96.81 84 ASP A CA 1
ATOM 609 C C . ASP A 1 84 ? -6.358 9.408 12.596 1.00 96.81 84 ASP A C 1
ATOM 611 O O . ASP A 1 84 ? -5.810 10.002 11.672 1.00 96.81 84 ASP A O 1
ATOM 615 N N . ARG A 1 85 ? -5.779 8.363 13.201 1.00 97.81 85 ARG A N 1
ATOM 616 C CA . ARG A 1 85 ? -4.449 7.862 12.817 1.00 97.81 85 ARG A CA 1
ATOM 617 C C . ARG A 1 85 ? -4.429 7.257 11.419 1.00 97.81 85 ARG A C 1
ATOM 619 O O . ARG A 1 85 ? -3.474 7.460 10.673 1.00 97.81 85 ARG A O 1
ATOM 626 N N . TRP A 1 86 ? -5.487 6.540 11.048 1.00 9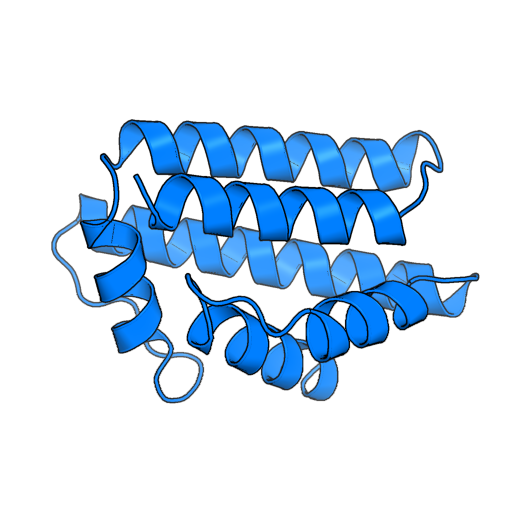7.50 86 TRP A N 1
ATOM 627 C CA . TRP A 1 86 ? -5.631 6.013 9.691 1.00 97.50 86 TRP A CA 1
ATOM 628 C C . TRP A 1 86 ? -5.760 7.128 8.652 1.00 97.50 86 TRP A C 1
ATOM 630 O O . TRP A 1 86 ? -5.162 7.032 7.581 1.00 97.50 86 TRP A O 1
ATOM 640 N N . LEU A 1 87 ? -6.494 8.197 8.972 1.00 97.62 87 LEU A N 1
ATOM 641 C CA . LEU A 1 87 ? -6.618 9.370 8.109 1.00 97.62 87 LEU A CA 1
ATOM 642 C C . LEU A 1 87 ? -5.274 10.099 7.947 1.00 97.62 87 LEU A C 1
ATOM 644 O O . LEU A 1 87 ? -4.870 10.372 6.819 1.00 97.62 87 LEU A O 1
ATOM 648 N N . GLU A 1 88 ? -4.545 10.330 9.045 1.00 98.25 88 GLU A N 1
ATOM 649 C CA . GLU A 1 88 ? -3.189 10.901 9.019 1.00 98.25 88 GLU A CA 1
ATOM 650 C C . GLU A 1 88 ? -2.246 10.087 8.113 1.00 98.25 88 GLU A C 1
ATOM 652 O O . GLU A 1 88 ? -1.530 10.650 7.277 1.00 98.25 88 GLU A O 1
ATOM 657 N N . LEU A 1 89 ? -2.268 8.755 8.246 1.00 98.19 89 LEU A N 1
ATOM 658 C CA . LEU A 1 89 ? -1.463 7.848 7.429 1.00 98.19 89 LEU A CA 1
ATOM 659 C C . LEU A 1 89 ? -1.858 7.900 5.949 1.00 98.19 89 LEU A C 1
ATOM 661 O O . LEU A 1 89 ? -0.978 7.930 5.086 1.00 98.19 89 LEU A O 1
ATOM 665 N N . TRP A 1 90 ? -3.157 7.918 5.643 1.00 98.31 90 TRP A N 1
ATOM 666 C CA . TRP A 1 90 ? -3.658 8.022 4.271 1.00 98.31 90 TRP A CA 1
ATOM 667 C C . TRP A 1 90 ? -3.155 9.300 3.591 1.00 98.31 90 TRP A C 1
ATOM 669 O O . TRP A 1 90 ? -2.592 9.235 2.498 1.00 98.31 90 TRP A O 1
ATOM 679 N N . GLU A 1 91 ? -3.262 10.448 4.263 1.00 98.31 91 GLU A N 1
ATOM 680 C CA . GLU A 1 91 ? -2.774 11.717 3.722 1.00 98.31 91 GLU A CA 1
ATOM 681 C C . GLU A 1 91 ? -1.253 11.730 3.534 1.00 98.31 91 GLU A C 1
ATOM 683 O O . GLU A 1 91 ? -0.739 12.216 2.522 1.00 98.31 91 GLU A O 1
ATOM 688 N N . LYS A 1 92 ? -0.510 11.199 4.513 1.00 97.88 92 LYS A N 1
ATOM 689 C CA . LYS A 1 92 ? 0.950 11.085 4.435 1.00 97.88 92 LYS A CA 1
ATOM 690 C C . LYS A 1 92 ? 1.368 10.204 3.259 1.00 97.88 92 LYS A C 1
ATOM 692 O O . LYS A 1 92 ? 2.256 10.589 2.500 1.00 97.88 92 LYS A O 1
ATOM 697 N N . THR A 1 93 ? 0.698 9.071 3.084 1.00 97.81 93 THR A N 1
ATOM 698 C CA . THR A 1 93 ? 0.939 8.125 1.990 1.00 97.81 93 THR A CA 1
ATOM 699 C C . THR A 1 93 ? 0.625 8.756 0.632 1.00 97.81 93 THR A C 1
ATOM 701 O O . THR A 1 93 ? 1.412 8.625 -0.303 1.00 97.81 93 THR A O 1
ATOM 704 N N . ALA A 1 94 ? -0.470 9.518 0.526 1.00 97.69 94 ALA A N 1
ATOM 705 C CA . ALA A 1 94 ? -0.815 10.246 -0.694 1.00 97.69 94 ALA A CA 1
ATOM 706 C C . ALA A 1 94 ? 0.263 11.274 -1.076 1.00 97.69 94 ALA A C 1
ATOM 708 O O . ALA A 1 94 ? 0.704 11.306 -2.226 1.00 97.69 94 ALA A O 1
ATOM 709 N N . ARG A 1 95 ? 0.748 12.062 -0.104 1.00 97.00 95 ARG A N 1
ATOM 710 C CA . ARG A 1 95 ? 1.848 13.021 -0.314 1.00 97.00 95 ARG A CA 1
ATOM 711 C C . ARG A 1 95 ? 3.154 12.332 -0.713 1.00 97.00 95 ARG A C 1
ATOM 713 O O . ARG A 1 95 ? 3.844 12.821 -1.603 1.00 97.00 95 ARG A O 1
ATOM 720 N N . LEU A 1 96 ? 3.482 11.199 -0.087 1.00 96.88 96 LEU A N 1
ATOM 721 C CA . LEU A 1 96 ? 4.668 10.406 -0.421 1.00 96.88 96 LEU A CA 1
ATOM 722 C C . LEU A 1 96 ? 4.637 9.936 -1.882 1.00 96.88 96 LEU A C 1
ATOM 724 O O . LEU A 1 96 ? 5.635 10.059 -2.588 1.00 96.88 96 LEU A O 1
ATOM 728 N N . PHE A 1 97 ? 3.498 9.420 -2.346 1.00 97.00 97 PHE A N 1
ATOM 729 C CA . PHE A 1 97 ? 3.363 8.929 -3.717 1.00 97.00 97 PHE A CA 1
ATOM 730 C C . PHE A 1 97 ? 3.358 10.047 -4.757 1.00 97.00 97 PHE A C 1
ATOM 732 O O . PHE A 1 97 ? 4.039 9.905 -5.771 1.00 97.00 97 PHE A O 1
ATOM 739 N N . ALA A 1 98 ? 2.674 11.163 -4.490 1.00 95.12 98 ALA A N 1
ATOM 740 C CA . ALA A 1 98 ? 2.723 12.338 -5.359 1.00 95.12 98 ALA A CA 1
ATOM 741 C C . ALA A 1 98 ? 4.161 12.867 -5.492 1.00 95.12 98 ALA A C 1
ATOM 743 O O . ALA A 1 98 ? 4.660 13.045 -6.601 1.00 95.12 98 ALA A O 1
ATOM 744 N N . GLY A 1 99 ? 4.879 13.000 -4.371 1.00 93.00 99 GLY A N 1
ATOM 745 C CA . GLY A 1 99 ? 6.284 13.409 -4.379 1.00 93.00 99 GLY A CA 1
ATOM 746 C C . GLY A 1 99 ? 7.199 12.424 -5.113 1.00 93.00 99 GLY A C 1
ATOM 747 O O . GLY A 1 99 ? 8.146 12.845 -5.770 1.00 93.00 99 GLY A O 1
ATOM 748 N N . ALA A 1 100 ? 6.916 11.119 -5.054 1.00 93.06 100 ALA A N 1
ATOM 749 C CA . ALA A 1 100 ? 7.685 10.124 -5.797 1.00 93.06 100 ALA A CA 1
ATOM 750 C C . ALA A 1 100 ? 7.527 10.254 -7.321 1.00 93.06 100 ALA A C 1
ATOM 752 O O . ALA A 1 100 ? 8.493 10.005 -8.042 1.00 93.06 100 ALA A O 1
ATOM 753 N N . GLU A 1 101 ? 6.354 10.669 -7.812 1.00 88.31 101 GLU A N 1
ATOM 754 C CA . GLU A 1 101 ? 6.150 10.973 -9.234 1.00 88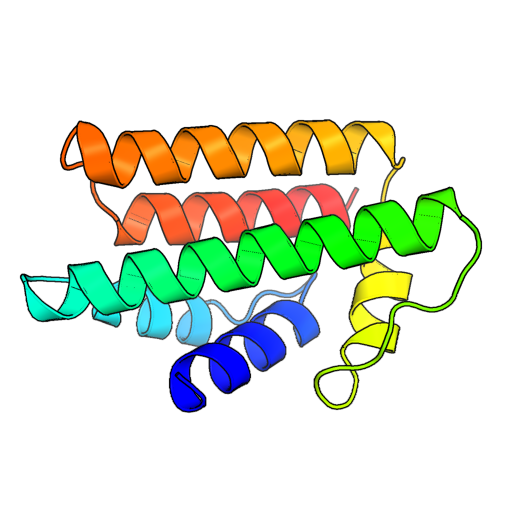.31 101 GLU A CA 1
ATOM 755 C C . GLU A 1 101 ? 6.757 12.329 -9.625 1.00 88.31 101 GLU A C 1
ATOM 757 O O . GLU A 1 101 ? 7.501 12.406 -10.600 1.00 88.31 101 GLU A O 1
ATOM 762 N N . GLU A 1 102 ? 6.486 13.388 -8.860 1.00 90.81 102 GLU A N 1
ATOM 763 C CA . GLU A 1 102 ? 6.884 14.761 -9.206 1.00 90.81 102 GLU A CA 1
ATOM 764 C C . GLU A 1 102 ? 8.392 15.009 -9.074 1.00 90.81 102 GLU A C 1
ATOM 766 O O . GLU A 1 102 ? 8.984 15.718 -9.887 1.00 90.81 102 GLU A O 1
ATOM 771 N N . LEU A 1 103 ? 9.027 14.423 -8.054 1.00 91.19 103 LEU A N 1
ATOM 772 C CA . LEU A 1 103 ? 10.446 14.627 -7.742 1.00 91.19 103 LEU A CA 1
ATOM 773 C C . LEU A 1 103 ? 11.333 13.466 -8.219 1.00 91.19 103 LEU A C 1
ATOM 775 O O . LEU A 1 103 ? 12.524 13.444 -7.909 1.00 91.19 103 LEU A O 1
ATOM 779 N N . ASN A 1 104 ? 10.768 12.502 -8.959 1.00 84.12 104 ASN A N 1
ATOM 780 C CA . ASN A 1 104 ? 11.457 11.307 -9.459 1.00 84.12 104 ASN A CA 1
ATOM 781 C C . ASN A 1 104 ? 12.227 10.545 -8.354 1.00 84.12 104 ASN A C 1
ATOM 783 O O . ASN A 1 104 ? 13.361 10.098 -8.555 1.00 84.12 104 ASN A O 1
ATOM 787 N N . LEU A 1 105 ? 11.622 10.434 -7.164 1.00 89.00 105 LEU A N 1
ATOM 788 C CA . LEU A 1 105 ? 12.186 9.669 -6.046 1.00 89.00 105 LEU A CA 1
ATOM 789 C C . LEU A 1 105 ? 12.105 8.162 -6.326 1.00 89.00 105 LEU A C 1
ATOM 791 O O . LEU A 1 105 ? 11.401 7.700 -7.227 1.00 89.00 105 LEU A O 1
ATOM 795 N N . ASP A 1 106 ? 12.801 7.368 -5.513 1.00 94.44 106 ASP A N 1
ATOM 796 C CA . ASP A 1 106 ? 12.748 5.912 -5.622 1.00 94.44 106 ASP A CA 1
ATOM 797 C C . ASP A 1 106 ? 11.333 5.384 -5.299 1.00 94.44 106 ASP A C 1
ATOM 799 O O . ASP A 1 106 ? 10.928 5.246 -4.142 1.00 94.44 106 ASP A O 1
ATOM 803 N N . ARG A 1 107 ? 10.583 5.056 -6.358 1.00 96.12 107 ARG A N 1
ATOM 804 C CA . ARG A 1 107 ? 9.219 4.501 -6.310 1.00 96.12 107 ARG A CA 1
ATOM 805 C C . ARG A 1 107 ? 9.128 3.191 -5.530 1.00 96.12 107 ARG A C 1
ATOM 807 O O . ARG A 1 107 ? 8.117 2.939 -4.874 1.00 96.12 107 ARG A O 1
ATOM 814 N N . LYS A 1 108 ? 10.171 2.354 -5.572 1.00 96.19 108 LYS A N 1
ATOM 815 C CA . LYS A 1 108 ? 10.213 1.110 -4.796 1.00 96.19 108 LYS A CA 1
ATOM 816 C C . LYS A 1 108 ? 10.306 1.433 -3.309 1.00 96.19 108 LYS A C 1
ATOM 818 O O . LYS A 1 108 ? 9.564 0.846 -2.526 1.00 96.19 108 LYS A O 1
ATOM 823 N N . GLN A 1 109 ? 11.156 2.384 -2.925 1.00 96.38 109 GLN A N 1
ATOM 824 C CA . GLN A 1 109 ? 11.271 2.803 -1.524 1.00 96.38 109 GLN A CA 1
ATOM 825 C C . GLN A 1 109 ? 10.013 3.515 -1.025 1.00 96.38 109 GLN A C 1
ATOM 827 O O . GLN A 1 109 ? 9.569 3.236 0.084 1.00 96.38 109 GLN A O 1
ATOM 832 N N . ALA A 1 110 ? 9.385 4.359 -1.849 1.00 97.19 110 ALA A N 1
ATOM 833 C CA . ALA A 1 110 ? 8.107 4.985 -1.509 1.00 97.19 110 ALA A CA 1
ATOM 834 C C . ALA A 1 110 ? 7.016 3.935 -1.229 1.00 97.19 110 ALA A C 1
ATOM 836 O O . ALA A 1 110 ? 6.303 4.026 -0.231 1.00 97.19 110 ALA A O 1
ATOM 837 N N . TRP A 1 111 ? 6.918 2.904 -2.075 1.00 97.75 111 TRP A N 1
ATOM 838 C CA . TRP A 1 111 ? 5.982 1.796 -1.878 1.00 97.75 111 TRP A CA 1
ATOM 839 C C . TRP A 1 111 ? 6.260 0.994 -0.605 1.00 97.75 111 TRP A C 1
ATOM 841 O O . TRP A 1 111 ? 5.352 0.761 0.189 1.00 97.75 111 TRP A O 1
ATOM 851 N N . ILE A 1 112 ? 7.514 0.578 -0.407 1.00 97.50 112 ILE A N 1
ATOM 852 C CA . ILE A 1 112 ? 7.925 -0.197 0.770 1.00 97.50 112 ILE A CA 1
ATOM 853 C C . ILE A 1 112 ? 7.640 0.592 2.046 1.00 97.50 112 ILE A C 1
ATOM 855 O O . ILE A 1 112 ? 7.011 0.058 2.955 1.00 97.50 112 ILE A O 1
ATOM 859 N N . GLY A 1 113 ? 8.035 1.867 2.088 1.00 97.00 113 GLY A N 1
ATOM 860 C CA . GLY A 1 113 ? 7.791 2.743 3.230 1.00 97.00 113 GLY A CA 1
ATOM 861 C C . GLY A 1 113 ? 6.307 2.840 3.579 1.00 97.00 113 GLY A C 1
ATOM 862 O O . GLY A 1 113 ? 5.942 2.634 4.731 1.00 97.00 113 GLY A O 1
ATOM 863 N N . ALA A 1 114 ? 5.441 3.055 2.585 1.00 97.62 114 ALA A N 1
ATOM 864 C CA . ALA A 1 114 ? 3.998 3.126 2.809 1.00 97.62 114 ALA A CA 1
ATOM 865 C C . ALA A 1 114 ? 3.425 1.835 3.423 1.00 97.62 114 ALA A C 1
ATOM 867 O O . ALA A 1 114 ? 2.661 1.899 4.383 1.00 97.62 114 ALA A O 1
ATOM 868 N N . ILE A 1 115 ? 3.804 0.660 2.907 1.00 97.56 115 ILE A N 1
ATOM 869 C CA . ILE A 1 115 ? 3.311 -0.623 3.435 1.00 97.56 115 ILE A CA 1
ATOM 870 C C . ILE A 1 115 ? 3.822 -0.877 4.858 1.00 97.56 115 ILE A C 1
ATOM 872 O O . ILE A 1 115 ? 3.044 -1.304 5.708 1.00 97.56 115 ILE A O 1
ATOM 876 N N . LEU A 1 116 ? 5.090 -0.568 5.144 1.00 96.56 116 LEU A N 1
ATOM 877 C CA . LEU A 1 116 ? 5.656 -0.721 6.487 1.00 96.56 116 LEU A CA 1
ATOM 878 C C . LEU A 1 116 ? 5.023 0.239 7.504 1.00 96.56 116 LEU A C 1
ATOM 880 O O . LEU A 1 116 ? 4.872 -0.111 8.671 1.00 96.56 116 LEU A O 1
ATOM 884 N N . GLU A 1 117 ? 4.618 1.440 7.088 1.00 97.19 117 GLU A N 1
ATOM 885 C CA . GLU A 1 117 ? 3.882 2.354 7.965 1.00 97.19 117 GLU A CA 1
ATOM 886 C C . GLU A 1 117 ? 2.457 1.867 8.255 1.00 97.19 117 GLU A C 1
ATOM 888 O O . GLU A 1 117 ? 1.999 1.980 9.393 1.00 97.19 117 GLU A O 1
ATOM 893 N N . ILE A 1 118 ? 1.781 1.272 7.264 1.00 97.12 118 ILE A N 1
ATOM 894 C CA . ILE A 1 118 ? 0.489 0.597 7.465 1.00 97.12 118 ILE A CA 1
ATOM 895 C C . ILE A 1 118 ? 0.649 -0.573 8.440 1.00 97.12 118 ILE A C 1
ATOM 897 O O . ILE A 1 118 ? -0.150 -0.708 9.363 1.00 97.12 118 ILE A O 1
ATOM 901 N N . GLU A 1 119 ? 1.674 -1.406 8.253 1.00 96.56 119 GLU A N 1
ATOM 902 C CA . GLU A 1 119 ? 1.998 -2.510 9.160 1.00 96.56 119 GLU A CA 1
ATOM 903 C C . GLU A 1 119 ? 2.248 -2.018 10.584 1.00 96.56 119 GLU A C 1
ATOM 905 O O . GLU A 1 119 ? 1.652 -2.540 11.523 1.00 96.56 119 GLU A O 1
ATOM 910 N N . SER A 1 120 ? 3.091 -0.998 10.738 1.00 96.38 120 SER A N 1
ATOM 911 C CA . SER A 1 120 ? 3.410 -0.398 12.033 1.00 96.38 120 SER A CA 1
ATOM 912 C C . SER A 1 120 ? 2.145 0.081 12.748 1.00 96.38 120 SER A C 1
ATOM 914 O O . SER A 1 120 ? 1.890 -0.315 13.884 1.00 96.38 120 SER A O 1
ATOM 916 N N . LEU A 1 121 ? 1.285 0.837 12.054 1.00 96.75 121 LEU A N 1
ATOM 917 C CA . LEU A 1 121 ? 0.025 1.312 12.628 1.00 96.75 121 LEU A CA 1
ATOM 918 C C . LEU A 1 121 ? -0.944 0.165 12.955 1.00 96.75 121 LEU A C 1
ATOM 920 O O . LEU A 1 121 ? -1.689 0.246 13.928 1.00 96.75 121 LEU A O 1
ATOM 924 N N . ALA A 1 122 ? -0.933 -0.912 12.167 1.00 94.94 122 ALA A N 1
ATOM 925 C CA . ALA A 1 122 ? -1.762 -2.089 12.404 1.00 94.94 122 ALA A CA 1
ATOM 926 C C . ALA A 1 122 ? -1.296 -2.948 13.594 1.00 94.94 122 ALA A C 1
ATOM 928 O O . ALA A 1 122 ? -2.077 -3.768 14.079 1.00 94.94 122 ALA A O 1
ATOM 929 N N . ARG A 1 123 ? -0.040 -2.806 14.042 1.00 93.44 123 ARG A N 1
ATOM 930 C CA . ARG A 1 123 ? 0.520 -3.545 15.188 1.00 93.44 123 ARG A CA 1
ATOM 931 C C . ARG A 1 123 ? 0.295 -2.848 16.534 1.00 93.44 123 ARG A C 1
ATOM 933 O O . ARG A 1 123 ? 0.239 -3.553 17.542 1.00 93.44 123 ARG A O 1
ATOM 940 N N . GLY A 1 124 ? 0.096 -1.527 16.536 1.00 76.75 124 GLY A N 1
ATOM 941 C CA . GLY A 1 124 ? -0.131 -0.712 17.739 1.00 76.75 124 GLY A CA 1
ATOM 942 C C . GLY A 1 124 ? 1.090 0.085 18.169 1.00 76.75 124 GLY A C 1
ATOM 943 O O . GLY A 1 124 ? 2.145 -0.539 18.417 1.00 76.75 124 GLY A O 1
#

Sequence (124 aa):
GVAIHTRLTALLNSLPDTDVAALHTMGDRFAGAAGETAFRLATELLLRWLERMIRGAACGAAPDEVAPCEAAAMRRLAGAARLDRWLELWEKTARLFAGAEELNLDRKQAWIGAILEIESLARG